Protein AF-A0A8T4VFK4-F1 (afdb_monomer_lite)

Structure (mmCIF, N/CA/C/O backbone):
data_AF-A0A8T4VFK4-F1
#
_entry.id   AF-A0A8T4VFK4-F1
#
loop_
_atom_site.group_PDB
_atom_site.id
_atom_site.type_symbol
_atom_site.label_atom_id
_atom_site.label_alt_id
_atom_site.label_comp_id
_atom_site.label_asym_id
_atom_site.label_entity_id
_atom_site.label_seq_id
_atom_site.pdbx_PDB_ins_code
_atom_site.Cartn_x
_atom_site.Cartn_y
_atom_site.Cartn_z
_atom_site.occupancy
_atom_site.B_iso_or_equiv
_atom_site.auth_seq_id
_atom_site.auth_comp_id
_atom_site.auth_asym_id
_atom_site.auth_atom_id
_atom_site.pdbx_PDB_model_num
ATOM 1 N N . MET A 1 1 ? -9.783 -10.843 12.085 1.00 88.44 1 MET A N 1
ATOM 2 C CA . MET A 1 1 ? -8.898 -10.995 10.912 1.00 88.44 1 MET A CA 1
ATOM 3 C C . MET A 1 1 ? -9.281 -9.910 9.927 1.00 88.44 1 MET A C 1
ATOM 5 O O . MET A 1 1 ? -10.447 -9.869 9.567 1.00 88.44 1 MET A O 1
ATOM 9 N N . ALA A 1 2 ? -8.350 -9.022 9.577 1.00 94.62 2 ALA A N 1
ATOM 10 C CA . ALA A 1 2 ? -8.614 -7.909 8.657 1.00 94.62 2 ALA A CA 1
ATOM 11 C C . ALA A 1 2 ? -8.110 -8.228 7.243 1.00 94.62 2 ALA A C 1
ATOM 13 O O . ALA A 1 2 ? -7.140 -8.982 7.101 1.00 94.62 2 ALA A O 1
ATOM 14 N N . LYS A 1 3 ? -8.731 -7.624 6.231 1.00 95.50 3 LYS A N 1
ATOM 15 C CA . LYS A 1 3 ? -8.281 -7.597 4.840 1.00 95.50 3 LYS A CA 1
ATOM 16 C C . LYS A 1 3 ? -7.552 -6.285 4.559 1.00 95.50 3 LYS A C 1
ATOM 18 O O . LYS A 1 3 ? -8.142 -5.207 4.616 1.00 95.50 3 LYS A O 1
ATOM 23 N N . ILE A 1 4 ? -6.260 -6.380 4.273 1.00 96.38 4 ILE A N 1
ATOM 24 C CA . ILE A 1 4 ? -5.328 -5.252 4.225 1.00 96.38 4 ILE A CA 1
ATOM 25 C C . ILE A 1 4 ? -4.825 -5.072 2.797 1.00 96.38 4 ILE A C 1
ATOM 27 O O . ILE A 1 4 ? -4.322 -6.020 2.199 1.00 96.38 4 ILE A O 1
ATOM 31 N N . GLY A 1 5 ? -4.914 -3.852 2.273 1.00 94.06 5 GLY A N 1
ATOM 32 C CA . GLY A 1 5 ? -4.269 -3.447 1.025 1.00 94.06 5 GLY A CA 1
ATOM 33 C C . GLY A 1 5 ? -2.979 -2.679 1.297 1.00 94.06 5 GLY A C 1
ATOM 34 O O . GLY A 1 5 ? -2.963 -1.769 2.122 1.00 94.06 5 GLY A O 1
ATOM 35 N N . ILE A 1 6 ? -1.900 -3.012 0.598 1.00 93.62 6 ILE A N 1
ATOM 36 C CA . ILE A 1 6 ? -0.612 -2.312 0.679 1.00 93.62 6 ILE A CA 1
ATOM 37 C C . ILE A 1 6 ? -0.263 -1.784 -0.703 1.00 93.62 6 ILE A C 1
ATOM 39 O O . ILE A 1 6 ? -0.194 -2.561 -1.649 1.00 93.62 6 ILE A O 1
ATOM 43 N N . ILE A 1 7 ? -0.008 -0.486 -0.823 1.00 90.50 7 ILE A N 1
ATOM 44 C CA . ILE A 1 7 ? 0.541 0.118 -2.038 1.00 90.50 7 ILE A CA 1
ATOM 45 C C . ILE A 1 7 ? 1.930 0.625 -1.715 1.00 90.50 7 ILE A C 1
ATOM 47 O O . ILE A 1 7 ? 2.070 1.488 -0.849 1.00 90.50 7 ILE A O 1
ATOM 51 N N . GLU A 1 8 ? 2.929 0.086 -2.405 1.00 90.06 8 GLU A N 1
ATOM 52 C CA . GLU A 1 8 ? 4.316 0.438 -2.136 1.00 90.06 8 GLU A CA 1
ATOM 53 C C . GLU A 1 8 ? 5.221 0.276 -3.365 1.00 90.06 8 GLU A C 1
ATOM 55 O O . GLU A 1 8 ? 4.952 -0.567 -4.208 1.00 90.06 8 GLU A O 1
ATOM 60 N N . ASP A 1 9 ? 6.287 1.058 -3.485 1.00 86.75 9 ASP A N 1
ATOM 61 C CA . ASP A 1 9 ? 7.241 1.079 -4.596 1.00 86.75 9 ASP A CA 1
ATOM 62 C C . ASP A 1 9 ? 8.561 0.327 -4.326 1.00 86.75 9 ASP A C 1
ATOM 64 O O . ASP A 1 9 ? 9.375 0.160 -5.237 1.00 86.75 9 ASP A O 1
ATOM 68 N N . SER A 1 10 ? 8.743 -0.193 -3.105 1.00 88.56 10 SER A N 1
ATOM 69 C CA . SER A 1 10 ? 9.924 -0.932 -2.643 1.00 88.56 10 SER A CA 1
ATOM 70 C C . SER A 1 10 ? 9.549 -2.293 -2.044 1.00 88.56 10 SER A C 1
ATOM 72 O O . SER A 1 10 ? 8.844 -2.395 -1.039 1.00 88.56 10 SER A O 1
ATOM 74 N N . VAL A 1 11 ? 10.072 -3.381 -2.623 1.00 90.25 11 VAL A N 1
ATOM 75 C CA . VAL A 1 11 ? 9.886 -4.742 -2.077 1.00 90.25 11 VAL A CA 1
ATOM 76 C C . VAL A 1 11 ? 10.522 -4.894 -0.700 1.00 90.25 11 VAL A C 1
ATOM 78 O O . VAL A 1 11 ? 9.931 -5.526 0.175 1.00 90.25 11 VAL A O 1
ATOM 81 N N . SER A 1 12 ? 11.692 -4.287 -0.484 1.00 92.25 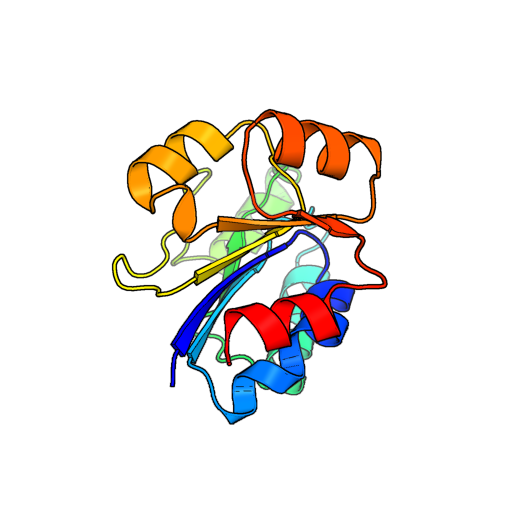12 SER A N 1
ATOM 82 C CA . SER A 1 12 ? 12.358 -4.295 0.824 1.00 92.25 12 SER A CA 1
ATOM 83 C C . SER A 1 12 ? 11.448 -3.697 1.896 1.00 92.25 12 SER A C 1
ATOM 85 O O . SER A 1 12 ? 11.260 -4.273 2.968 1.00 92.25 12 SER A O 1
ATOM 87 N N . ASP A 1 13 ? 10.801 -2.582 1.576 1.00 92.69 13 ASP A N 1
ATOM 88 C CA . ASP A 1 13 ? 9.897 -1.891 2.484 1.00 92.69 13 ASP A CA 1
ATOM 89 C C . ASP A 1 13 ? 8.637 -2.714 2.740 1.00 92.69 13 ASP A C 1
ATOM 91 O O . ASP A 1 13 ? 8.204 -2.817 3.891 1.00 92.69 13 ASP A O 1
ATOM 95 N N . ILE A 1 14 ? 8.107 -3.377 1.703 1.00 94.12 14 ILE A N 1
ATOM 96 C CA . ILE A 1 14 ? 6.971 -4.289 1.848 1.00 94.12 14 ILE A CA 1
ATOM 97 C C . ILE A 1 14 ? 7.293 -5.390 2.868 1.00 94.12 14 ILE A C 1
ATOM 99 O O . ILE A 1 14 ? 6.533 -5.631 3.813 1.00 94.12 14 ILE A O 1
ATOM 103 N N . VAL A 1 15 ? 8.437 -6.051 2.693 1.00 95.31 15 VAL A N 1
ATOM 104 C CA . VAL A 1 15 ? 8.867 -7.156 3.555 1.00 95.31 15 VAL A CA 1
ATOM 105 C C . VAL A 1 15 ? 9.117 -6.671 4.979 1.00 95.31 15 VAL A C 1
ATOM 107 O O . VAL A 1 15 ? 8.562 -7.236 5.926 1.00 95.31 15 VAL A O 1
ATOM 110 N N . ASN A 1 16 ? 9.903 -5.609 5.143 1.00 94.12 16 ASN A N 1
ATOM 111 C CA . ASN A 1 16 ? 10.324 -5.129 6.456 1.00 94.12 16 ASN A CA 1
ATOM 112 C C . ASN A 1 16 ? 9.157 -4.567 7.277 1.00 94.12 16 ASN A C 1
ATOM 114 O O . ASN A 1 16 ? 9.104 -4.774 8.490 1.00 94.12 16 ASN A O 1
ATOM 118 N N . ARG A 1 17 ? 8.203 -3.879 6.636 1.00 94.31 17 ARG A N 1
ATOM 119 C CA . ARG A 1 17 ? 7.092 -3.229 7.346 1.00 94.31 17 ARG A CA 1
ATOM 120 C C . ARG A 1 17 ? 5.881 -4.128 7.554 1.00 94.31 17 ARG A C 1
ATOM 122 O O . ARG A 1 17 ? 5.208 -3.972 8.574 1.00 94.31 17 ARG A O 1
ATOM 129 N N . TYR A 1 18 ? 5.596 -5.057 6.637 1.00 96.38 18 TYR A N 1
ATOM 130 C CA . TYR A 1 18 ? 4.285 -5.719 6.602 1.00 96.38 18 TYR A CA 1
ATOM 131 C C . TYR A 1 18 ? 4.311 -7.249 6.635 1.00 96.38 18 TYR A C 1
ATOM 133 O O . TYR A 1 18 ? 3.256 -7.842 6.852 1.00 96.38 18 TYR A O 1
ATOM 141 N N . SER A 1 19 ? 5.459 -7.917 6.467 1.00 96.00 19 SER A N 1
ATOM 142 C CA . SER A 1 19 ? 5.509 -9.396 6.429 1.00 96.00 19 SER A CA 1
ATOM 143 C C . SER A 1 19 ? 4.866 -10.054 7.656 1.00 96.00 19 SER A C 1
ATOM 145 O O . SER A 1 19 ? 4.174 -11.063 7.540 1.00 96.00 19 SER A O 1
ATOM 147 N N . TRP A 1 20 ? 5.000 -9.445 8.836 1.00 95.94 20 TRP A N 1
ATOM 148 C CA . TRP A 1 20 ? 4.402 -9.940 10.079 1.00 95.94 20 TRP A CA 1
ATOM 149 C C . TRP A 1 20 ? 2.862 -9.963 10.068 1.00 95.94 20 TRP A C 1
ATOM 151 O O . TRP A 1 20 ? 2.275 -10.771 10.791 1.00 95.94 20 TRP A O 1
ATOM 161 N N . LEU A 1 21 ? 2.207 -9.147 9.232 1.00 96.69 21 LEU A N 1
ATOM 162 C CA . LEU A 1 21 ? 0.745 -9.111 9.094 1.00 96.69 21 LEU A CA 1
ATOM 163 C C . LEU A 1 21 ? 0.192 -10.383 8.447 1.00 96.69 21 LEU A C 1
ATOM 165 O O . LEU A 1 21 ? -0.916 -10.804 8.776 1.00 96.69 21 LEU A O 1
ATOM 169 N N . THR A 1 22 ? 0.974 -11.034 7.582 1.00 95.38 22 THR A N 1
ATOM 170 C CA . THR A 1 22 ? 0.559 -12.238 6.833 1.00 95.38 22 THR A CA 1
ATOM 171 C C . THR A 1 22 ? 0.199 -13.425 7.733 1.00 95.38 22 THR A C 1
ATOM 173 O O . THR A 1 22 ? -0.481 -14.349 7.298 1.00 95.38 22 THR A O 1
ATOM 176 N N . ARG A 1 23 ? 0.611 -13.394 9.009 1.00 94.31 23 ARG A N 1
ATOM 177 C CA . ARG A 1 23 ? 0.323 -14.440 10.001 1.00 94.31 23 ARG A CA 1
ATOM 178 C C . ARG A 1 23 ? -1.137 -14.456 10.455 1.00 94.31 23 ARG A C 1
ATOM 180 O O . ARG A 1 23 ? -1.650 -15.521 10.772 1.00 94.31 23 ARG A O 1
ATOM 187 N N . ASN A 1 24 ? -1.776 -13.285 10.512 1.00 94.88 24 ASN A N 1
ATOM 188 C CA . ASN A 1 24 ? -3.083 -13.095 11.161 1.00 94.88 24 ASN A CA 1
ATOM 189 C C . ASN A 1 24 ? -4.089 -12.305 10.311 1.00 94.88 24 ASN A C 1
ATOM 191 O O . ASN A 1 24 ? -5.238 -12.127 10.724 1.00 94.88 24 ASN A O 1
ATOM 195 N N . HIS A 1 25 ? -3.658 -11.793 9.160 1.00 95.94 25 HIS A N 1
ATOM 196 C CA . HIS A 1 25 ? -4.448 -10.945 8.281 1.00 95.94 25 HIS A CA 1
ATOM 197 C C . HIS A 1 25 ? -4.361 -11.430 6.843 1.00 95.94 25 HIS A C 1
ATOM 199 O O . HIS A 1 25 ? -3.391 -12.057 6.416 1.00 95.94 25 HIS A O 1
ATOM 205 N N . GLU A 1 26 ? -5.387 -11.091 6.079 1.00 95.31 26 GLU A N 1
ATOM 206 C CA . GLU A 1 26 ? -5.384 -11.297 4.648 1.00 95.31 26 GLU A CA 1
ATOM 207 C C . GLU A 1 26 ? -4.737 -10.085 3.980 1.00 95.31 26 GLU A C 1
ATOM 209 O O . GLU A 1 26 ? -5.281 -8.986 4.036 1.00 95.31 26 GLU A O 1
ATOM 214 N N . VAL A 1 27 ? -3.565 -10.271 3.373 1.00 95.94 27 VAL A N 1
ATOM 215 C CA . VAL A 1 27 ? -2.771 -9.156 2.846 1.00 95.94 27 VAL A CA 1
ATOM 216 C C . VAL A 1 27 ? -2.730 -9.188 1.323 1.00 95.94 27 VAL A C 1
ATOM 218 O O . VAL A 1 27 ? -2.343 -10.190 0.721 1.00 95.94 27 VAL A O 1
ATOM 221 N N . TYR A 1 28 ? -3.115 -8.067 0.724 1.00 93.75 28 TYR A N 1
ATOM 222 C CA . TYR A 1 28 ? -3.030 -7.779 -0.697 1.00 93.75 28 TYR A CA 1
ATOM 223 C C . TYR A 1 28 ? -1.969 -6.709 -0.919 1.00 93.75 28 TYR A C 1
ATOM 225 O O . TYR A 1 28 ? -1.958 -5.683 -0.243 1.00 93.75 28 TYR A O 1
ATOM 233 N N . VAL A 1 29 ? -1.077 -6.936 -1.874 1.00 91.38 29 VAL A N 1
ATOM 234 C CA . VAL A 1 29 ? 0.047 -6.039 -2.155 1.00 91.38 29 VAL A CA 1
ATOM 235 C C . VAL A 1 29 ? -0.074 -5.533 -3.578 1.00 91.38 29 VAL A C 1
ATOM 237 O O . VAL A 1 29 ? -0.314 -6.309 -4.490 1.00 91.38 29 VAL A O 1
ATOM 240 N N . SER A 1 30 ? 0.132 -4.242 -3.774 1.00 88.38 30 SER A N 1
ATOM 241 C CA . SER A 1 30 ? 0.350 -3.621 -5.069 1.00 88.38 30 SER A CA 1
ATOM 242 C C . SER A 1 30 ? 1.710 -2.948 -5.061 1.00 88.38 30 SER A C 1
ATOM 244 O O . SER A 1 30 ? 1.847 -1.820 -4.589 1.00 88.38 30 SER A O 1
ATOM 246 N N . TYR A 1 31 ? 2.690 -3.633 -5.633 1.00 85.56 31 TYR A N 1
ATOM 247 C CA . TYR A 1 31 ? 4.008 -3.079 -5.883 1.00 85.56 31 TYR A CA 1
ATOM 248 C C . TYR A 1 31 ? 3.957 -2.098 -7.066 1.00 85.56 31 TYR A C 1
ATOM 250 O O . TYR A 1 31 ?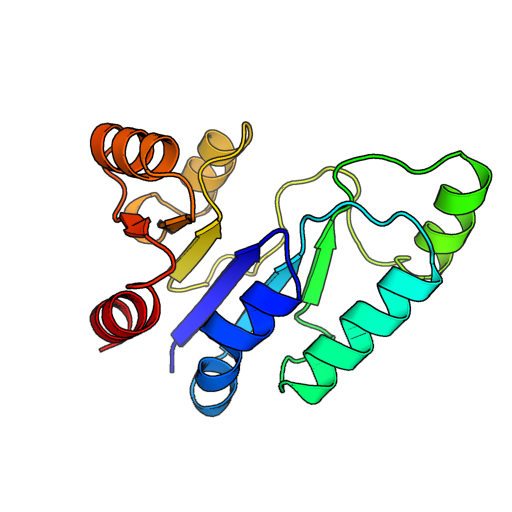 3.496 -2.467 -8.146 1.00 85.56 31 TYR A O 1
ATOM 258 N N . GLN A 1 32 ? 4.399 -0.858 -6.868 1.00 81.25 32 GLN A N 1
ATOM 259 C CA . GLN A 1 32 ? 4.417 0.232 -7.846 1.00 81.25 32 GLN A CA 1
ATOM 260 C C . GLN A 1 32 ? 5.833 0.788 -8.025 1.00 81.25 32 GLN A C 1
ATOM 262 O O . GLN A 1 32 ? 6.068 1.975 -7.818 1.00 81.25 32 GLN A O 1
ATOM 267 N N . GLY A 1 33 ? 6.791 -0.073 -8.354 1.00 72.81 33 GLY A N 1
ATOM 268 C CA . GLY A 1 33 ? 8.168 0.340 -8.623 1.00 72.81 33 GLY A CA 1
ATOM 269 C C . GLY A 1 33 ? 8.504 0.388 -10.112 1.00 72.81 33 GLY A C 1
ATOM 270 O O . GLY A 1 33 ? 7.747 -0.075 -10.973 1.00 72.81 33 GLY A O 1
ATOM 271 N N . GLU A 1 34 ? 9.673 0.942 -10.409 1.00 68.06 34 GLU A N 1
ATOM 272 C CA . GLU A 1 34 ? 10.321 0.775 -11.707 1.00 68.06 34 GLU A CA 1
ATOM 273 C C . GLU A 1 34 ? 10.827 -0.668 -11.827 1.00 68.06 34 GLU A C 1
ATOM 275 O O . GLU A 1 34 ? 11.479 -1.185 -10.921 1.00 68.06 34 GLU A O 1
ATOM 280 N N . ILE A 1 35 ? 10.517 -1.337 -12.940 1.00 67.19 35 ILE A N 1
ATOM 281 C CA . ILE A 1 35 ? 11.128 -2.628 -13.277 1.00 67.19 35 ILE A CA 1
ATOM 282 C C . ILE A 1 35 ? 12.063 -2.381 -14.445 1.00 67.19 35 ILE A C 1
ATOM 284 O O . ILE A 1 35 ? 11.618 -2.142 -15.571 1.00 67.19 35 ILE A O 1
ATOM 288 N N . ILE A 1 36 ? 13.355 -2.419 -14.138 1.00 64.69 36 ILE A N 1
ATOM 289 C CA . ILE A 1 36 ? 14.428 -2.106 -15.077 1.00 64.69 36 ILE A CA 1
ATOM 290 C C . ILE A 1 36 ? 14.812 -3.364 -15.867 1.00 64.69 36 ILE A C 1
ATOM 292 O O . ILE A 1 36 ? 15.182 -3.243 -17.031 1.00 64.69 36 ILE A O 1
ATOM 296 N N . GLU A 1 37 ? 14.638 -4.567 -15.298 1.00 69.12 37 GLU A N 1
ATOM 297 C CA . GLU A 1 37 ? 14.860 -5.847 -15.983 1.00 69.12 37 GLU A CA 1
ATOM 298 C C . GLU A 1 37 ? 13.818 -6.940 -15.619 1.00 69.12 37 GLU A C 1
ATOM 300 O O . GLU A 1 37 ? 13.215 -6.913 -14.544 1.00 69.12 37 GLU A O 1
ATOM 305 N N . PRO A 1 38 ? 13.585 -7.976 -16.461 1.00 67.94 38 PRO A N 1
ATOM 306 C CA . PRO A 1 38 ? 12.645 -9.064 -16.143 1.00 67.94 38 PRO A CA 1
ATOM 307 C C . PRO A 1 38 ? 13.113 -9.942 -14.972 1.00 67.94 38 PRO A C 1
ATOM 309 O O . PRO A 1 38 ? 12.305 -10.562 -14.276 1.00 67.94 38 PRO A O 1
ATOM 312 N N . SER A 1 39 ? 14.429 -10.027 -14.777 1.00 75.75 39 SER A N 1
ATOM 313 C CA . SER A 1 39 ? 15.094 -10.662 -13.634 1.00 75.75 39 SER A CA 1
ATOM 314 C C . SER A 1 39 ? 14.617 -10.057 -12.315 1.00 75.75 39 SER A C 1
ATOM 316 O O . SER A 1 39 ? 14.300 -10.813 -11.391 1.00 75.75 39 SER A O 1
ATOM 318 N N . ASP A 1 40 ? 14.474 -8.732 -12.257 1.00 76.62 40 ASP A N 1
ATOM 319 C CA . ASP A 1 40 ? 14.005 -8.009 -11.071 1.00 76.62 40 ASP A CA 1
ATOM 320 C C . ASP A 1 40 ? 12.585 -8.427 -10.703 1.00 76.62 40 ASP A C 1
ATOM 322 O O . ASP A 1 40 ? 12.297 -8.712 -9.544 1.00 76.62 40 ASP A O 1
ATOM 326 N N . LEU A 1 41 ? 11.704 -8.564 -11.700 1.00 74.81 41 LEU A N 1
ATOM 327 C CA . LEU A 1 41 ? 10.327 -9.012 -11.492 1.00 74.81 41 LEU A CA 1
ATOM 328 C C . LEU A 1 41 ? 10.280 -10.388 -10.814 1.00 74.81 41 LEU A C 1
ATOM 330 O O . LEU A 1 41 ? 9.566 -10.589 -9.828 1.00 74.81 41 LEU A O 1
ATOM 334 N N . LYS A 1 42 ? 11.055 -11.346 -11.335 1.00 78.25 42 LYS A N 1
ATOM 335 C CA . LYS A 1 42 ? 11.112 -12.701 -10.775 1.00 78.25 42 LYS A CA 1
ATOM 336 C C . LYS A 1 42 ? 11.701 -12.689 -9.363 1.00 78.25 42 LYS A C 1
ATOM 338 O O . LYS A 1 42 ? 11.141 -13.334 -8.480 1.00 78.25 42 LYS A O 1
ATOM 343 N N . SER A 1 43 ? 12.793 -11.956 -9.154 1.00 85.06 43 SER A N 1
ATOM 344 C CA . SER A 1 43 ? 13.450 -11.807 -7.850 1.00 85.06 43 SER A CA 1
ATOM 345 C C . SER A 1 43 ? 12.513 -11.198 -6.800 1.00 85.06 43 SER A C 1
ATOM 347 O O . SER A 1 43 ? 12.377 -11.720 -5.692 1.00 85.06 43 SER A O 1
ATOM 349 N N . ASN A 1 44 ? 11.775 -10.156 -7.182 1.00 85.94 44 ASN A N 1
ATOM 350 C CA . ASN A 1 44 ? 10.809 -9.469 -6.333 1.00 85.94 44 ASN A CA 1
ATOM 351 C C . ASN A 1 44 ? 9.655 -10.389 -5.916 1.00 85.94 44 ASN A C 1
ATOM 353 O O . ASN A 1 44 ? 9.305 -10.449 -4.738 1.00 85.94 44 ASN A O 1
ATOM 357 N N . LEU A 1 45 ? 9.089 -11.159 -6.851 1.00 83.56 45 LEU A N 1
ATOM 358 C CA . LEU A 1 45 ? 8.038 -12.134 -6.534 1.00 83.56 45 LEU A CA 1
ATOM 359 C C . LEU A 1 45 ? 8.536 -13.257 -5.615 1.00 83.56 45 LEU A C 1
ATOM 361 O O . LEU A 1 45 ? 7.804 -13.672 -4.716 1.00 83.56 45 LEU A O 1
ATOM 365 N N . VAL A 1 46 ? 9.765 -13.744 -5.824 1.00 88.50 46 VAL A N 1
ATOM 366 C CA . VAL A 1 46 ? 10.388 -14.750 -4.947 1.00 88.50 46 VAL A CA 1
ATOM 367 C C . VAL A 1 46 ? 10.557 -14.187 -3.539 1.00 88.50 46 VAL A C 1
ATOM 369 O O . VAL A 1 46 ? 10.069 -14.795 -2.592 1.00 88.50 46 VAL A O 1
ATOM 372 N N . THR A 1 47 ? 11.134 -12.993 -3.418 1.00 92.69 47 THR A N 1
ATOM 373 C CA . THR A 1 47 ? 11.333 -12.304 -2.135 1.00 92.69 47 THR A CA 1
ATOM 374 C C . THR A 1 47 ? 10.015 -12.125 -1.371 1.00 92.69 47 THR A C 1
ATOM 376 O O . THR A 1 47 ? 9.925 -12.446 -0.186 1.00 92.69 47 THR A O 1
ATOM 379 N N . LEU A 1 48 ? 8.950 -11.671 -2.043 1.00 91.00 48 LEU A N 1
ATOM 380 C CA . LEU A 1 48 ? 7.629 -11.518 -1.420 1.00 91.00 48 LEU A CA 1
ATOM 381 C C . LEU A 1 48 ? 7.034 -12.867 -0.989 1.00 91.00 48 LEU A C 1
ATOM 383 O O . LEU A 1 48 ? 6.466 -12.979 0.097 1.00 91.00 48 LEU A O 1
ATOM 387 N N . ARG A 1 49 ? 7.187 -13.914 -1.803 1.00 91.00 49 ARG A N 1
ATOM 388 C CA . ARG A 1 49 ? 6.722 -15.259 -1.444 1.00 91.00 49 ARG A CA 1
ATOM 389 C C . ARG A 1 49 ? 7.456 -15.801 -0.216 1.00 91.00 49 ARG A C 1
ATOM 391 O O . ARG A 1 49 ? 6.815 -16.362 0.668 1.00 91.00 49 ARG A O 1
ATOM 398 N N . GLU A 1 50 ? 8.773 -15.634 -0.151 1.00 94.31 50 GLU A N 1
ATOM 399 C CA . GLU A 1 50 ? 9.599 -16.054 0.990 1.00 94.31 50 GLU A CA 1
ATOM 400 C C . GLU A 1 50 ? 9.238 -15.297 2.275 1.00 94.31 50 GLU A C 1
ATOM 402 O O . GLU A 1 50 ? 9.268 -15.871 3.362 1.00 94.31 50 GLU A O 1
ATOM 407 N N . ALA A 1 51 ? 8.793 -14.045 2.151 1.00 94.62 51 ALA A N 1
ATOM 408 C CA . ALA A 1 51 ? 8.265 -13.248 3.255 1.00 94.62 51 ALA A CA 1
ATOM 409 C C . ALA A 1 51 ? 6.817 -13.602 3.668 1.00 94.62 51 ALA A C 1
ATOM 411 O O . ALA A 1 51 ? 6.269 -12.965 4.569 1.00 94.62 51 ALA A O 1
ATOM 412 N N . GLY A 1 52 ? 6.195 -14.609 3.041 1.00 93.56 52 GLY A N 1
ATOM 413 C CA . GLY A 1 52 ? 4.872 -15.129 3.404 1.00 93.56 52 GLY A CA 1
ATOM 414 C C . GLY A 1 52 ? 3.690 -14.496 2.665 1.00 93.56 52 GLY A C 1
ATOM 415 O O . GLY A 1 52 ? 2.541 -14.820 2.967 1.00 93.56 52 GLY A O 1
ATOM 416 N N . PHE A 1 53 ? 3.928 -13.617 1.686 1.00 93.50 53 PHE A N 1
ATOM 417 C CA . PHE A 1 53 ? 2.847 -13.040 0.887 1.00 93.50 53 PHE A CA 1
ATOM 418 C C . PHE A 1 53 ? 2.308 -14.059 -0.125 1.00 93.50 53 PHE A C 1
ATOM 420 O O . PHE A 1 53 ? 3.064 -14.762 -0.799 1.00 93.50 53 PHE A O 1
ATOM 427 N N . ASN A 1 54 ? 0.981 -14.121 -0.262 1.00 88.19 54 ASN A N 1
ATOM 428 C CA . ASN A 1 54 ? 0.348 -14.977 -1.261 1.00 88.19 54 ASN A CA 1
ATOM 429 C C . ASN A 1 54 ? 0.544 -14.364 -2.663 1.00 88.19 54 ASN A C 1
ATOM 431 O O . ASN A 1 54 ? 0.037 -13.264 -2.892 1.00 88.19 54 ASN A O 1
ATOM 435 N N . PRO A 1 55 ? 1.208 -15.055 -3.610 1.00 82.12 55 PRO A N 1
ATOM 436 C CA . PRO A 1 55 ? 1.467 -14.522 -4.948 1.00 82.12 55 PRO A CA 1
ATOM 437 C C . PRO A 1 55 ? 0.193 -14.170 -5.729 1.00 82.12 55 PRO A C 1
ATOM 439 O O . PRO A 1 55 ? 0.217 -13.225 -6.511 1.00 82.12 55 PRO A O 1
ATOM 442 N N . ASP A 1 56 ? -0.936 -14.842 -5.475 1.00 83.31 56 ASP A N 1
ATOM 443 C CA . ASP A 1 56 ? -2.222 -14.528 -6.120 1.00 83.31 56 ASP A CA 1
ATOM 444 C C . ASP A 1 56 ? -2.821 -13.194 -5.639 1.00 83.31 56 ASP A C 1
ATOM 446 O O . ASP A 1 56 ? -3.747 -12.662 -6.250 1.00 83.31 56 ASP A O 1
ATOM 450 N N . LYS A 1 57 ? -2.293 -12.645 -4.538 1.00 86.25 57 LYS A N 1
ATOM 451 C CA . LYS A 1 57 ? -2.699 -11.366 -3.934 1.00 86.25 57 LYS A CA 1
ATOM 452 C C . LYS A 1 57 ? -1.651 -10.272 -4.127 1.00 86.25 57 LYS A C 1
ATOM 454 O O . LYS A 1 57 ? -1.786 -9.191 -3.555 1.00 86.25 57 LYS A O 1
ATOM 459 N N . VAL A 1 58 ? -0.612 -10.547 -4.917 1.00 85.19 58 VAL A N 1
ATOM 460 C CA . VAL A 1 58 ? 0.427 -9.584 -5.279 1.00 85.19 58 VAL A CA 1
ATOM 461 C C . VAL A 1 58 ? 0.166 -9.070 -6.694 1.00 85.19 58 VAL A C 1
ATOM 463 O O . VAL A 1 58 ? 0.260 -9.786 -7.692 1.00 85.19 58 VAL A O 1
ATOM 466 N N . GLN A 1 59 ? -0.140 -7.783 -6.780 1.00 83.12 59 GLN A N 1
ATOM 467 C CA . GLN A 1 59 ? -0.172 -7.004 -8.003 1.00 83.12 59 GLN A CA 1
ATOM 468 C C . GLN A 1 59 ? 1.157 -6.259 -8.180 1.00 83.12 59 GLN A C 1
ATOM 470 O O . GLN A 1 59 ? 1.727 -5.745 -7.221 1.00 83.12 59 GLN A O 1
ATOM 475 N N . MET A 1 60 ? 1.651 -6.185 -9.410 1.00 76.19 60 MET A N 1
ATOM 476 C CA . MET A 1 60 ? 2.820 -5.412 -9.808 1.00 76.19 60 MET A CA 1
ATOM 477 C C . MET A 1 60 ? 2.409 -4.462 -10.929 1.00 76.19 60 MET A C 1
ATOM 479 O O . MET A 1 60 ? 2.005 -4.880 -12.013 1.00 76.19 60 MET A O 1
ATOM 483 N N . THR A 1 61 ? 2.484 -3.167 -10.647 1.00 71.81 61 THR A N 1
ATOM 484 C CA . THR A 1 61 ? 2.142 -2.095 -11.579 1.00 71.81 61 THR A CA 1
ATOM 485 C C . THR A 1 61 ? 3.413 -1.347 -11.949 1.00 71.81 61 THR A C 1
ATOM 487 O O . THR A 1 61 ? 4.059 -0.761 -11.090 1.00 71.81 61 THR A O 1
ATOM 490 N N . LEU A 1 62 ? 3.757 -1.355 -13.234 1.00 64.00 62 LEU A N 1
ATOM 491 C CA . LEU A 1 62 ? 4.893 -0.602 -13.763 1.00 64.00 62 LEU A CA 1
ATOM 492 C C . LEU A 1 62 ? 4.522 0.872 -13.891 1.00 64.00 62 LEU A C 1
ATOM 494 O O . LEU A 1 62 ? 3.525 1.192 -14.544 1.00 64.00 62 LEU A O 1
ATOM 498 N N . LEU A 1 63 ? 5.315 1.753 -13.286 1.00 63.06 63 LEU A N 1
ATOM 499 C CA . LEU A 1 63 ? 5.101 3.199 -13.377 1.00 63.06 63 LEU A CA 1
ATOM 500 C C . LEU A 1 63 ? 5.749 3.825 -14.608 1.00 63.06 63 LEU A C 1
ATOM 502 O O . LEU A 1 63 ? 5.178 4.746 -15.187 1.00 63.06 63 LEU A O 1
ATOM 506 N N . GLU A 1 64 ? 6.878 3.277 -15.046 1.00 58.34 64 GLU A N 1
ATOM 507 C CA . GLU A 1 64 ? 7.500 3.615 -16.318 1.00 58.34 64 GLU A CA 1
ATOM 508 C C . GLU A 1 64 ? 7.552 2.375 -17.202 1.00 58.34 64 GLU A C 1
ATOM 510 O O . GLU A 1 64 ? 7.804 1.259 -16.739 1.00 58.34 64 GLU A O 1
ATOM 515 N N . LEU A 1 65 ? 7.230 2.563 -18.482 1.00 53.53 65 LEU A N 1
ATOM 516 C CA . LEU A 1 65 ? 7.313 1.493 -19.459 1.00 53.53 65 LEU A CA 1
ATOM 517 C C . LEU A 1 65 ? 8.787 1.319 -19.824 1.00 53.53 65 LEU A C 1
ATOM 519 O O . LEU A 1 65 ? 9.379 2.253 -20.368 1.00 53.53 65 LEU A O 1
ATOM 523 N N . PRO A 1 66 ? 9.383 0.148 -19.568 1.00 55.69 66 PRO A N 1
ATOM 524 C CA . PRO A 1 66 ? 10.695 -0.129 -20.111 1.00 55.69 66 PRO A CA 1
ATOM 525 C C . PRO A 1 66 ? 10.642 -0.116 -21.645 1.00 55.69 66 PRO A C 1
ATOM 527 O O . PRO A 1 66 ? 9.567 -0.240 -22.235 1.00 55.69 66 PRO A O 1
ATOM 530 N N . SER A 1 67 ? 11.806 0.005 -22.292 1.00 61.03 67 SER A N 1
ATOM 531 C CA . SER A 1 67 ? 11.927 -0.049 -23.759 1.00 61.03 67 SER A CA 1
ATOM 532 C C . SER A 1 67 ? 11.082 -1.176 -24.385 1.00 61.03 67 SER A C 1
ATOM 534 O O . SER A 1 67 ? 10.894 -2.233 -23.776 1.00 61.03 67 SER A O 1
ATOM 536 N N . ASP A 1 68 ? 10.587 -0.978 -25.613 1.00 60.44 68 ASP A N 1
ATOM 537 C CA . ASP A 1 68 ? 9.583 -1.852 -26.252 1.00 60.44 68 ASP A CA 1
ATOM 538 C C . ASP A 1 68 ? 9.908 -3.359 -26.187 1.00 60.44 68 ASP A C 1
ATOM 540 O O . ASP A 1 68 ? 9.013 -4.187 -25.990 1.00 60.44 68 ASP A O 1
ATOM 544 N N . ASN A 1 69 ? 11.188 -3.729 -26.291 1.00 62.97 69 ASN A N 1
ATOM 545 C CA . ASN A 1 69 ? 11.641 -5.122 -26.207 1.00 62.97 69 ASN A CA 1
ATOM 546 C C . ASN A 1 69 ? 11.474 -5.727 -24.808 1.00 62.97 69 ASN A C 1
ATOM 548 O O . ASN A 1 69 ? 11.037 -6.870 -24.663 1.00 62.97 69 ASN A O 1
ATOM 552 N N . LEU A 1 70 ? 11.801 -4.958 -23.775 1.00 63.84 70 LEU A N 1
ATOM 553 C CA . LEU A 1 70 ? 11.673 -5.371 -22.386 1.00 63.84 70 LEU A CA 1
ATOM 554 C C . LEU A 1 70 ? 10.195 -5.409 -21.960 1.00 63.84 70 LEU A C 1
ATOM 556 O O . LEU A 1 70 ? 9.757 -6.327 -21.261 1.00 63.84 70 LEU A O 1
ATOM 560 N N . PHE A 1 71 ? 9.387 -4.487 -22.482 1.00 63.03 71 PHE A N 1
ATOM 561 C CA . PHE A 1 71 ? 7.951 -4.460 -22.235 1.00 63.03 71 PHE A CA 1
ATOM 562 C C . PHE A 1 71 ? 7.224 -5.726 -22.721 1.00 63.03 71 PHE A C 1
ATOM 564 O O . PHE A 1 71 ? 6.362 -6.247 -22.011 1.00 63.03 71 PHE A O 1
ATOM 571 N N . GLN A 1 72 ? 7.568 -6.269 -23.896 1.00 63.62 72 GLN A N 1
ATOM 572 C CA . GLN A 1 72 ? 6.946 -7.509 -24.389 1.00 63.62 72 GLN A CA 1
ATOM 573 C C . GLN A 1 72 ? 7.316 -8.732 -23.537 1.00 63.62 72 GLN A C 1
ATOM 575 O O . GLN A 1 72 ? 6.455 -9.574 -23.267 1.00 63.62 72 GLN A O 1
ATOM 580 N N . GLN A 1 73 ? 8.564 -8.811 -23.062 1.00 65.19 73 GLN A N 1
ATOM 581 C CA . GLN A 1 73 ? 9.008 -9.891 -22.176 1.00 65.19 73 GLN A CA 1
ATOM 582 C C . GLN A 1 73 ? 8.281 -9.832 -20.831 1.00 65.19 73 GLN A C 1
ATOM 584 O O . GLN A 1 73 ? 7.673 -10.821 -20.415 1.00 65.19 73 GLN A O 1
ATOM 589 N N . ILE A 1 74 ? 8.234 -8.655 -20.204 1.00 65.94 74 ILE A N 1
ATOM 590 C CA . ILE A 1 74 ? 7.516 -8.458 -18.941 1.00 65.94 74 ILE A CA 1
ATOM 591 C C . ILE A 1 74 ? 6.013 -8.719 -19.118 1.00 65.94 74 ILE A C 1
ATOM 593 O O . ILE A 1 74 ? 5.399 -9.379 -18.283 1.00 65.94 74 ILE A O 1
ATOM 597 N N . ARG A 1 75 ? 5.405 -8.305 -20.238 1.00 62.88 75 ARG A N 1
ATOM 598 C CA . ARG A 1 75 ? 3.990 -8.583 -20.536 1.00 62.88 75 ARG A CA 1
ATOM 599 C C . ARG A 1 75 ? 3.680 -10.077 -20.577 1.00 62.88 75 ARG A C 1
ATOM 601 O O . ARG A 1 75 ? 2.612 -10.471 -20.118 1.00 62.88 75 ARG A O 1
ATOM 608 N N . SER A 1 76 ? 4.581 -10.898 -21.119 1.00 62.97 76 SER A N 1
ATOM 609 C CA . SER A 1 76 ? 4.410 -12.358 -21.136 1.00 62.97 76 SER A CA 1
ATOM 610 C C . SER A 1 76 ? 4.400 -12.959 -19.722 1.00 62.97 76 SER A C 1
ATOM 612 O O . SER A 1 76 ? 3.660 -13.904 -19.464 1.00 62.97 76 SER A O 1
ATOM 614 N N . MET A 1 77 ? 5.139 -12.351 -18.790 1.00 63.66 77 MET A N 1
ATOM 615 C CA . MET A 1 77 ? 5.181 -12.745 -17.380 1.00 63.66 77 MET A CA 1
ATOM 616 C C . MET A 1 77 ? 3.988 -12.189 -16.585 1.00 63.66 77 MET A C 1
ATOM 618 O O . MET A 1 77 ? 3.502 -12.839 -15.664 1.00 63.66 77 MET A O 1
ATOM 622 N N . LEU A 1 78 ? 3.479 -11.012 -16.968 1.00 61.97 78 LEU A N 1
ATOM 623 C CA . LEU A 1 78 ? 2.387 -10.292 -16.306 1.00 61.97 78 LEU A CA 1
ATOM 624 C C . LEU A 1 78 ? 1.003 -10.510 -16.946 1.00 61.97 78 LEU A C 1
ATOM 626 O O . LEU A 1 78 ? 0.106 -9.721 -16.663 1.00 61.97 78 LEU A O 1
ATOM 630 N N . GLN A 1 79 ? 0.793 -11.536 -17.790 1.00 52.16 79 GLN A N 1
ATOM 631 C CA . GLN A 1 79 ? -0.390 -11.735 -18.670 1.00 52.16 79 GLN A CA 1
ATOM 632 C C . GLN A 1 79 ? -1.798 -11.608 -18.032 1.00 52.16 79 GLN A C 1
ATOM 634 O O . GLN A 1 79 ? -2.793 -11.671 -18.750 1.00 52.16 79 GLN A O 1
ATOM 639 N N . LYS A 1 80 ? -1.923 -11.391 -16.719 1.00 50.81 80 LYS A N 1
ATOM 640 C CA . LYS A 1 80 ? -3.187 -11.183 -16.001 1.00 50.81 80 LYS A CA 1
ATOM 641 C C . LYS A 1 80 ? -3.356 -9.801 -15.353 1.00 50.81 80 LYS A C 1
ATOM 643 O O . LYS A 1 80 ? -4.355 -9.604 -14.670 1.00 50.81 80 LYS A O 1
ATOM 648 N N . GLN A 1 81 ? -2.425 -8.855 -15.521 1.00 49.53 81 GLN A N 1
ATOM 649 C CA . GLN A 1 81 ? -2.464 -7.595 -14.763 1.00 49.53 81 GLN A CA 1
ATOM 650 C C . GLN A 1 81 ? -2.864 -6.375 -15.617 1.00 49.53 81 GLN A C 1
ATOM 652 O O . GLN A 1 81 ? -2.351 -6.203 -16.728 1.00 49.53 81 GLN A O 1
ATOM 657 N N . PRO A 1 82 ? -3.804 -5.529 -15.143 1.00 44.78 82 PRO A N 1
ATOM 658 C CA . PRO A 1 82 ? -4.286 -4.386 -15.909 1.00 44.78 82 PRO A CA 1
ATOM 659 C C . PRO A 1 82 ? -3.185 -3.342 -16.124 1.00 44.78 82 PRO A C 1
ATOM 661 O O . PRO A 1 82 ? -2.470 -2.969 -15.196 1.00 44.78 82 PRO A O 1
ATOM 664 N N . ARG A 1 83 ? -3.078 -2.828 -17.356 1.00 44.16 83 ARG A N 1
ATOM 665 C CA . ARG A 1 83 ? -2.182 -1.712 -17.700 1.00 44.16 83 ARG A CA 1
ATOM 666 C C . ARG A 1 83 ? -2.673 -0.417 -17.063 1.00 44.16 83 ARG A C 1
ATOM 668 O O . ARG A 1 83 ? -3.826 -0.062 -17.288 1.00 44.16 83 ARG A O 1
ATOM 675 N N . GLY A 1 84 ? -1.788 0.307 -16.370 1.00 48.00 84 GLY A N 1
ATOM 676 C CA . GLY A 1 84 ? -1.968 1.731 -16.035 1.00 48.00 84 GLY A CA 1
ATOM 677 C C . GLY A 1 84 ? -3.300 2.090 -15.363 1.00 48.00 84 GLY A C 1
ATOM 678 O O . GLY A 1 84 ? -3.773 3.217 -15.489 1.00 48.00 84 GLY A O 1
ATOM 679 N N . GLY A 1 85 ? -3.931 1.120 -14.702 1.00 50.97 85 GLY A N 1
ATOM 680 C CA . GLY A 1 85 ? -5.233 1.249 -14.064 1.00 50.97 85 GLY A CA 1
ATOM 681 C C . GLY A 1 85 ? -5.094 1.384 -12.555 1.00 50.97 85 GLY A C 1
ATOM 682 O O . GLY A 1 85 ? -4.063 1.043 -11.980 1.00 50.97 85 GLY A O 1
ATOM 683 N N . LEU A 1 86 ? -6.155 1.875 -11.911 1.00 54.94 86 LEU A N 1
ATOM 684 C CA . LEU A 1 86 ? -6.297 1.801 -10.456 1.00 54.94 86 LEU A CA 1
ATOM 685 C C . LEU A 1 86 ? -5.987 0.376 -9.982 1.00 54.94 86 LEU A C 1
ATOM 687 O O . LEU A 1 86 ? -6.438 -0.589 -10.599 1.00 54.94 86 LEU A O 1
ATOM 691 N N . VAL A 1 87 ? -5.240 0.267 -8.882 1.00 66.44 87 VAL A N 1
ATOM 692 C CA . VAL A 1 87 ? -4.983 -1.007 -8.205 1.00 66.44 87 VAL A CA 1
ATOM 693 C C . VAL A 1 87 ? -6.306 -1.745 -8.010 1.00 66.44 87 VAL A C 1
ATOM 695 O O . VAL A 1 87 ? -7.254 -1.179 -7.450 1.00 66.44 87 VAL A O 1
ATOM 698 N N . ASN A 1 88 ? -6.378 -2.982 -8.499 1.00 70.69 88 ASN A N 1
ATOM 699 C CA . ASN A 1 88 ? -7.584 -3.802 -8.450 1.00 70.69 88 ASN A CA 1
ATOM 700 C C . ASN A 1 88 ? -7.537 -4.684 -7.211 1.00 70.69 88 ASN A C 1
ATOM 702 O O . ASN A 1 88 ? -7.392 -5.902 -7.282 1.00 70.69 88 ASN A O 1
ATOM 706 N N . PHE A 1 89 ? -7.646 -4.029 -6.064 1.00 79.38 89 PHE A N 1
ATOM 707 C CA . PHE A 1 89 ? -7.935 -4.719 -4.825 1.00 79.38 89 PHE A CA 1
ATOM 708 C C . PHE A 1 89 ? -9.406 -5.159 -4.774 1.00 79.38 89 PHE A C 1
ATOM 710 O O . PHE A 1 89 ? -10.243 -4.582 -5.478 1.00 79.38 89 PHE A O 1
ATOM 717 N N . PRO A 1 90 ? -9.740 -6.157 -3.936 1.00 80.88 90 PRO A N 1
ATOM 718 C CA . PRO A 1 90 ? -11.122 -6.406 -3.547 1.00 80.88 90 PRO A CA 1
ATOM 719 C C . PRO A 1 90 ? -11.783 -5.131 -3.011 1.00 80.88 90 PRO A C 1
ATOM 721 O O . PRO A 1 90 ? -11.145 -4.313 -2.351 1.00 80.88 90 PRO A O 1
ATOM 724 N N . GLU A 1 91 ? -13.075 -4.951 -3.269 1.00 80.94 91 GLU A N 1
ATOM 725 C CA . GLU A 1 91 ? -13.801 -3.761 -2.793 1.00 80.94 91 GLU A CA 1
ATOM 726 C C . GLU A 1 91 ? -14.075 -3.807 -1.281 1.00 80.94 91 GLU A C 1
ATOM 728 O O . GLU A 1 91 ? -14.332 -2.779 -0.653 1.00 80.94 91 GLU A O 1
ATOM 733 N N . ASP A 1 92 ? -13.961 -4.992 -0.682 1.00 87.94 92 ASP A N 1
ATOM 734 C CA . ASP A 1 92 ? -14.252 -5.270 0.720 1.00 8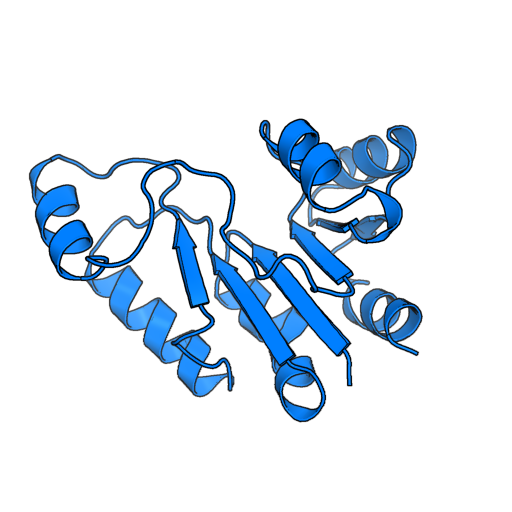7.94 92 ASP A CA 1
ATOM 735 C C . ASP A 1 92 ? -13.014 -5.249 1.630 1.00 87.94 92 ASP A C 1
ATOM 737 O O . ASP A 1 92 ? -13.060 -5.794 2.731 1.00 87.94 92 ASP A O 1
ATOM 741 N N . LEU A 1 93 ? -11.911 -4.610 1.216 1.00 90.75 93 LEU A N 1
ATOM 742 C CA . LEU A 1 93 ? -10.789 -4.399 2.133 1.00 90.75 93 LEU A CA 1
ATOM 743 C C . LEU A 1 93 ? -11.180 -3.462 3.284 1.00 90.75 93 LEU A C 1
ATOM 745 O O . LEU A 1 93 ? -11.904 -2.469 3.109 1.00 90.75 93 LEU A O 1
ATOM 749 N N . ASP A 1 94 ? -10.652 -3.768 4.465 1.00 94.44 94 ASP A N 1
ATOM 750 C CA . ASP A 1 94 ? -10.900 -3.020 5.694 1.00 94.44 94 ASP A CA 1
ATOM 751 C C . ASP A 1 94 ? -10.041 -1.756 5.748 1.00 94.44 94 ASP A C 1
ATOM 753 O O . ASP A 1 94 ? -10.509 -0.695 6.162 1.00 94.44 94 ASP A O 1
ATOM 757 N N . VAL A 1 95 ? -8.786 -1.864 5.299 1.00 95.25 95 VAL A N 1
ATOM 758 C CA . VAL A 1 95 ? -7.774 -0.818 5.459 1.00 95.25 95 VAL A CA 1
ATOM 759 C C . VAL A 1 95 ? -6.723 -0.854 4.351 1.00 95.25 95 VAL A C 1
ATOM 761 O O . VAL A 1 95 ? -6.405 -1.910 3.801 1.00 95.25 95 VAL A O 1
ATOM 764 N N . TYR A 1 96 ? -6.155 0.313 4.059 1.00 93.50 96 TYR A N 1
ATOM 765 C CA . TYR A 1 96 ? -5.094 0.529 3.087 1.00 93.50 96 TYR A CA 1
ATOM 766 C C . TYR A 1 96 ? -3.906 1.240 3.729 1.00 93.50 96 TYR A C 1
ATOM 768 O O . TYR A 1 96 ? -4.071 2.307 4.320 1.00 93.50 96 TYR A O 1
ATOM 776 N N . PHE A 1 97 ? -2.709 0.694 3.533 1.00 94.00 97 PHE A N 1
ATOM 777 C CA . PHE A 1 97 ? -1.443 1.372 3.799 1.00 94.00 97 PHE A CA 1
ATOM 778 C C . PHE A 1 97 ? -0.807 1.772 2.474 1.00 94.00 97 PHE A C 1
ATOM 780 O O . PHE A 1 97 ? -0.600 0.925 1.606 1.00 94.00 97 PHE A O 1
ATOM 787 N N . VAL A 1 98 ? -0.537 3.062 2.299 1.00 91.38 98 VAL A N 1
ATOM 788 C CA . VAL A 1 98 ? -0.041 3.607 1.029 1.00 91.38 98 VAL A CA 1
ATOM 789 C C . VAL A 1 98 ? 1.246 4.384 1.249 1.00 91.38 98 VAL A C 1
ATOM 791 O O . VAL A 1 98 ? 1.308 5.196 2.177 1.00 91.38 98 VAL A O 1
ATOM 794 N N . ASP A 1 99 ? 2.251 4.153 0.401 1.00 88.19 99 ASP A N 1
ATOM 795 C CA . ASP A 1 99 ? 3.441 5.000 0.379 1.00 88.19 99 ASP A CA 1
ATOM 796 C C . ASP A 1 99 ? 3.168 6.330 -0.323 1.00 88.19 99 ASP A C 1
ATOM 798 O O . ASP A 1 99 ? 3.138 6.464 -1.550 1.00 88.19 99 ASP A O 1
ATOM 802 N N . GLY A 1 100 ? 2.874 7.328 0.505 1.00 80.81 100 GLY A N 1
ATOM 803 C CA . GLY A 1 100 ? 2.499 8.658 0.058 1.00 80.81 100 GLY A CA 1
ATOM 804 C C . GLY A 1 100 ? 1.182 8.748 -0.724 1.00 80.81 100 GLY A C 1
ATOM 805 O O . GLY A 1 100 ? 0.345 7.849 -0.759 1.00 80.81 100 GLY A O 1
ATOM 806 N N . LEU A 1 101 ? 0.971 9.919 -1.329 1.00 71.12 101 LEU A N 1
ATOM 807 C CA . LEU A 1 101 ? -0.228 10.264 -2.096 1.00 71.12 101 LEU A CA 1
ATOM 808 C C . LEU A 1 101 ? 0.183 10.646 -3.522 1.00 71.12 101 LEU A C 1
ATOM 810 O O . LEU A 1 101 ? 0.191 11.821 -3.889 1.00 71.12 101 LEU A O 1
ATOM 814 N N . ARG A 1 102 ? 0.565 9.659 -4.338 1.00 65.19 102 ARG A N 1
ATOM 815 C CA . ARG A 1 102 ? 0.887 9.894 -5.758 1.00 65.19 102 ARG A CA 1
ATOM 816 C C . ARG A 1 102 ? -0.343 10.421 -6.520 1.00 65.19 102 ARG A C 1
ATOM 818 O O . ARG A 1 102 ? -1.480 10.277 -6.068 1.00 65.19 102 ARG A O 1
ATOM 825 N N . GLY A 1 103 ? -0.133 11.014 -7.701 1.00 54.84 103 GLY A N 1
ATOM 826 C CA . GLY A 1 103 ? -1.113 11.804 -8.480 1.00 54.84 103 GLY A CA 1
ATOM 827 C C . GLY A 1 103 ? -2.464 11.151 -8.848 1.00 54.84 103 GLY A C 1
ATOM 828 O O . GLY A 1 103 ? -3.313 11.812 -9.440 1.00 54.84 103 GLY A O 1
ATOM 829 N N . GLY A 1 104 ? -2.70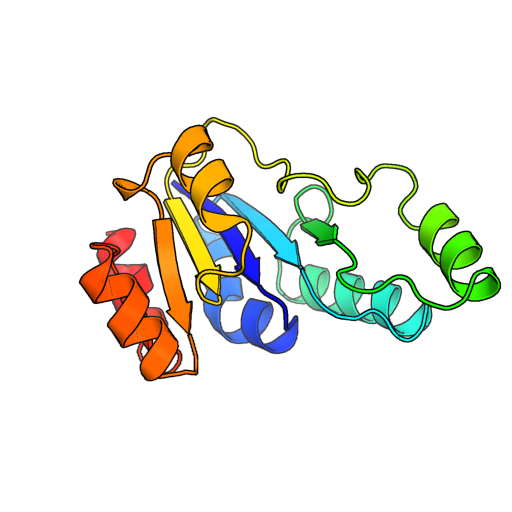3 9.890 -8.478 1.00 62.19 104 GLY A N 1
ATOM 830 C CA . GLY A 1 104 ? -3.979 9.179 -8.621 1.00 62.19 104 GLY A CA 1
ATOM 831 C C . GLY A 1 104 ? -4.812 9.050 -7.336 1.00 62.19 104 GLY A C 1
ATOM 832 O O . GLY A 1 104 ? -5.881 8.440 -7.383 1.00 62.19 104 GLY A O 1
ATOM 833 N N . TYR A 1 105 ? -4.372 9.604 -6.197 1.00 73.25 105 TYR A N 1
ATOM 834 C CA . TYR A 1 105 ? -5.012 9.348 -4.897 1.00 73.25 105 TYR A CA 1
ATOM 835 C C . TYR A 1 105 ? -6.483 9.792 -4.820 1.00 73.25 105 TYR A C 1
ATOM 837 O O . TYR A 1 105 ? -7.247 9.181 -4.084 1.00 73.25 105 TYR A O 1
ATOM 845 N N . ARG A 1 106 ? -6.924 10.809 -5.582 1.00 72.06 106 ARG A N 1
ATOM 846 C CA . ARG A 1 106 ? -8.338 11.245 -5.580 1.00 72.06 106 ARG A CA 1
ATOM 847 C C . ARG A 1 106 ? -9.281 10.129 -6.018 1.00 72.06 106 ARG A C 1
ATOM 849 O O . ARG A 1 106 ? -10.213 9.812 -5.293 1.00 72.06 106 ARG A O 1
ATOM 856 N N . LYS A 1 107 ? -8.972 9.470 -7.138 1.00 74.50 107 LYS A N 1
ATOM 857 C CA . LYS A 1 107 ? -9.745 8.318 -7.627 1.00 74.50 107 LYS A CA 1
ATOM 858 C C . LYS A 1 107 ? -9.682 7.138 -6.654 1.00 74.50 107 LYS A C 1
ATOM 860 O O . LYS A 1 107 ? -10.642 6.390 -6.514 1.00 74.50 107 LYS A O 1
ATOM 865 N N . PHE A 1 108 ? -8.549 6.975 -5.972 1.00 76.88 108 PHE A N 1
ATOM 866 C CA . PHE A 1 108 ? -8.375 5.941 -4.954 1.00 76.88 108 PHE A CA 1
ATOM 867 C C . PHE A 1 108 ? -9.255 6.202 -3.719 1.00 76.88 108 PHE A C 1
ATOM 869 O O . PHE A 1 108 ? -9.925 5.298 -3.230 1.00 76.88 108 PHE A O 1
ATOM 876 N N . VAL A 1 109 ? -9.326 7.457 -3.270 1.00 82.19 109 VAL A N 1
ATOM 877 C CA . VAL A 1 109 ? -10.218 7.905 -2.191 1.00 82.19 109 VAL A CA 1
ATOM 878 C C . VAL A 1 109 ? -11.686 7.783 -2.583 1.00 82.19 109 VAL A C 1
ATOM 880 O O . VAL A 1 109 ? -12.477 7.327 -1.766 1.00 82.19 109 VAL A O 1
ATOM 883 N N . GLU A 1 110 ? -12.050 8.173 -3.807 1.00 81.50 110 GLU A N 1
ATOM 884 C CA . GLU A 1 110 ? -13.412 8.024 -4.338 1.00 81.50 110 GLU A CA 1
ATOM 885 C C . GLU A 1 110 ? -13.856 6.558 -4.334 1.00 81.50 110 GLU A C 1
ATOM 887 O O . GLU A 1 110 ? -14.993 6.266 -3.974 1.00 81.50 110 GLU A O 1
ATOM 892 N N . ARG A 1 111 ? -12.953 5.634 -4.691 1.00 80.56 111 ARG A N 1
ATOM 893 C CA . ARG A 1 111 ? -13.255 4.202 -4.765 1.00 80.56 111 ARG A CA 1
ATOM 894 C C . ARG A 1 111 ? -13.326 3.525 -3.397 1.00 80.56 111 ARG A C 1
ATOM 896 O O . ARG A 1 111 ? -14.226 2.727 -3.167 1.00 80.56 111 ARG A O 1
ATOM 903 N N . TYR A 1 112 ? -12.372 3.805 -2.511 1.00 81.81 112 TYR A N 1
ATOM 904 C CA . TYR A 1 112 ? -12.179 3.008 -1.292 1.00 81.81 112 TYR A CA 1
ATOM 905 C C . TYR A 1 112 ? -12.528 3.742 0.005 1.00 81.81 112 TYR A C 1
ATOM 907 O O . TYR A 1 112 ? -12.630 3.120 1.061 1.00 81.81 112 TYR A O 1
ATOM 915 N N . GLY A 1 113 ? -12.760 5.050 -0.066 1.00 85.12 113 GLY A N 1
ATOM 916 C CA . GLY A 1 113 ? -13.081 5.879 1.085 1.00 85.12 113 GLY A CA 1
ATOM 917 C C . GLY A 1 113 ? -11.838 6.319 1.855 1.00 85.12 113 GLY A C 1
ATOM 918 O O . GLY A 1 113 ? -10.964 5.537 2.222 1.00 85.12 113 GLY A O 1
ATOM 919 N N . LYS A 1 114 ? -11.780 7.617 2.155 1.00 87.06 114 LYS A N 1
ATOM 920 C CA . LYS A 1 114 ? -10.640 8.260 2.823 1.00 87.06 114 LYS A CA 1
ATOM 921 C C . LYS A 1 114 ? -10.299 7.657 4.189 1.00 87.06 114 LYS A C 1
ATOM 923 O O . LYS A 1 114 ? -9.131 7.579 4.543 1.00 87.06 114 LYS A O 1
ATOM 928 N N . THR A 1 115 ? -11.311 7.260 4.959 1.00 89.50 115 THR A N 1
ATOM 929 C CA . THR A 1 115 ? -11.152 6.764 6.336 1.00 89.50 115 THR A CA 1
ATOM 930 C C . THR A 1 115 ? -10.429 5.427 6.416 1.00 89.50 115 THR A C 1
ATOM 932 O O . THR A 1 115 ? -9.863 5.127 7.459 1.00 89.50 115 THR A O 1
ATOM 935 N N . LYS A 1 116 ? -10.427 4.651 5.328 1.00 91.94 116 LYS A N 1
ATOM 936 C CA . LYS A 1 116 ? -9.704 3.382 5.237 1.00 91.94 116 LYS A CA 1
ATOM 937 C C . LYS A 1 116 ? -8.243 3.564 4.823 1.00 91.94 116 LYS A C 1
ATOM 939 O O . LYS A 1 116 ? -7.501 2.591 4.818 1.00 91.94 116 LYS A O 1
ATOM 944 N N . ILE A 1 117 ? -7.833 4.765 4.411 1.00 92.19 117 ILE A N 1
ATOM 945 C CA . ILE A 1 117 ? -6.519 5.015 3.810 1.00 92.19 117 ILE A CA 1
ATOM 946 C C . ILE A 1 117 ? -5.588 5.655 4.836 1.00 92.19 117 ILE A C 1
ATOM 948 O O . ILE A 1 117 ? -5.849 6.747 5.347 1.00 92.19 117 ILE A O 1
ATOM 952 N N . HIS A 1 118 ? -4.461 4.992 5.073 1.00 94.69 118 HIS A N 1
ATOM 953 C CA . HIS A 1 118 ? -3.422 5.420 5.994 1.00 94.69 118 HIS A CA 1
ATOM 954 C C . HIS A 1 118 ? -2.101 5.571 5.248 1.00 94.69 118 HIS A C 1
ATOM 956 O O . HIS A 1 118 ? -1.609 4.640 4.612 1.00 94.69 118 HIS A O 1
ATOM 962 N N . VAL A 1 119 ? -1.533 6.769 5.319 1.00 94.06 119 VAL A N 1
ATOM 963 C CA . VAL A 1 119 ? -0.326 7.126 4.578 1.00 94.06 119 VAL A CA 1
ATOM 964 C C . VAL A 1 119 ? 0.897 6.827 5.433 1.00 94.06 119 VAL A C 1
ATOM 966 O O . VAL A 1 119 ? 1.019 7.300 6.561 1.00 94.06 119 VAL A O 1
ATOM 969 N N . ILE A 1 120 ? 1.828 6.062 4.890 1.00 94.31 120 ILE A N 1
ATOM 970 C CA . ILE A 1 120 ? 3.155 5.869 5.467 1.00 94.31 120 ILE A CA 1
ATOM 971 C C . ILE A 1 120 ? 4.130 6.482 4.470 1.00 94.31 120 ILE A C 1
ATOM 973 O O . ILE A 1 120 ? 3.899 6.367 3.279 1.00 94.31 120 ILE A O 1
ATOM 977 N N . SER A 1 121 ? 5.147 7.223 4.899 1.00 91.81 121 SER A N 1
ATOM 978 C CA . SER A 1 121 ? 6.127 7.761 3.946 1.00 91.81 121 SER A CA 1
ATOM 979 C C . SER A 1 121 ? 7.449 8.109 4.606 1.00 91.81 121 SER A C 1
ATOM 981 O O . SER A 1 121 ? 7.489 8.510 5.770 1.00 91.81 121 SER A O 1
ATOM 983 N N . GLY A 1 122 ? 8.537 8.000 3.844 1.00 89.88 122 GLY A N 1
ATOM 984 C CA . GLY A 1 122 ? 9.852 8.501 4.244 1.00 89.88 122 GLY A CA 1
ATOM 985 C C . GLY A 1 122 ? 9.994 10.021 4.107 1.00 89.88 122 GLY A C 1
ATOM 986 O O . GLY A 1 122 ? 10.956 10.586 4.617 1.00 89.88 122 GLY A O 1
ATOM 987 N N . SER A 1 123 ? 9.056 10.698 3.431 1.00 90.12 123 SER A N 1
ATOM 988 C CA . SER A 1 123 ? 9.123 12.139 3.158 1.00 90.12 123 SER A CA 1
ATOM 989 C C . SER A 1 123 ? 8.260 12.954 4.134 1.00 90.12 123 SER A C 1
ATOM 991 O O . SER A 1 123 ? 7.027 12.888 4.060 1.00 90.12 123 SER A O 1
ATOM 993 N N . PRO A 1 124 ? 8.856 13.805 4.994 1.00 91.00 124 PRO A N 1
ATOM 994 C CA . PRO A 1 124 ? 8.102 14.659 5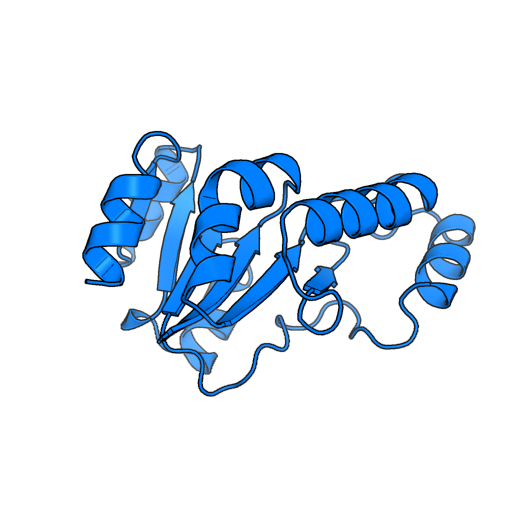.918 1.00 91.00 124 PRO A CA 1
ATOM 995 C C . PRO A 1 124 ? 7.117 15.606 5.217 1.00 91.00 124 PRO A C 1
ATOM 997 O O . PRO A 1 124 ? 6.045 15.906 5.751 1.00 91.00 124 PRO A O 1
ATOM 1000 N N . ASN A 1 125 ? 7.445 16.042 3.996 1.00 90.75 125 ASN A N 1
ATOM 1001 C CA . ASN A 1 125 ? 6.570 16.891 3.186 1.00 90.75 125 ASN A CA 1
ATOM 1002 C C . ASN A 1 125 ? 5.296 16.139 2.784 1.00 90.75 125 ASN A C 1
ATOM 1004 O O . ASN A 1 125 ? 4.198 16.664 2.955 1.00 90.75 125 ASN A O 1
ATOM 1008 N N . ILE A 1 126 ? 5.429 14.881 2.347 1.00 90.00 126 ILE A N 1
ATOM 1009 C CA . ILE A 1 126 ? 4.286 14.024 2.003 1.00 90.00 126 ILE A CA 1
ATOM 1010 C C . ILE A 1 126 ? 3.416 13.766 3.236 1.00 90.00 126 ILE A C 1
ATOM 1012 O O . ILE A 1 126 ? 2.191 13.839 3.146 1.00 90.00 126 ILE A O 1
ATOM 1016 N N . ILE A 1 127 ? 4.021 13.518 4.402 1.00 92.88 127 ILE A N 1
ATOM 1017 C CA . ILE A 1 127 ? 3.276 13.335 5.657 1.00 92.88 127 ILE A CA 1
ATOM 1018 C C . ILE A 1 127 ? 2.499 14.595 6.033 1.00 92.88 127 ILE A C 1
ATOM 1020 O O . ILE A 1 127 ? 1.326 14.515 6.404 1.00 92.88 127 ILE A O 1
ATOM 1024 N N . THR A 1 128 ? 3.135 15.758 5.927 1.00 92.75 128 THR A N 1
ATOM 1025 C CA . THR A 1 128 ? 2.503 17.047 6.228 1.00 92.75 128 THR A CA 1
ATOM 1026 C C . THR A 1 128 ? 1.331 17.311 5.288 1.00 92.75 128 THR A C 1
ATOM 1028 O O . THR A 1 128 ? 0.238 17.656 5.743 1.00 92.75 128 THR A O 1
ATOM 1031 N N . ASP A 1 129 ? 1.517 17.073 3.991 1.00 91.06 129 ASP A N 1
ATOM 1032 C CA . ASP A 1 129 ? 0.462 17.221 2.994 1.00 91.06 129 ASP A CA 1
ATOM 1033 C C . ASP A 1 129 ? -0.688 16.236 3.209 1.00 91.06 129 ASP A C 1
ATOM 1035 O O . ASP A 1 129 ? -1.850 16.641 3.178 1.00 91.06 129 ASP A O 1
ATOM 1039 N N . ALA A 1 130 ? -0.395 14.969 3.504 1.00 91.62 130 ALA A N 1
ATOM 1040 C CA . ALA A 1 130 ? -1.408 13.968 3.815 1.00 91.62 130 ALA A CA 1
ATOM 1041 C C . ALA A 1 130 ? -2.246 14.372 5.039 1.00 91.62 130 ALA A C 1
ATOM 1043 O O . ALA A 1 130 ? -3.477 14.322 4.991 1.00 91.62 130 ALA A O 1
ATOM 1044 N N . LYS A 1 131 ? -1.603 14.857 6.109 1.00 93.19 131 LYS A N 1
ATOM 1045 C CA . LYS A 1 131 ? -2.301 15.365 7.301 1.00 93.19 131 LYS A CA 1
ATOM 1046 C C . LYS A 1 131 ? -3.144 16.599 6.993 1.00 93.19 131 LYS A C 1
ATOM 1048 O O . LYS A 1 131 ? -4.291 16.661 7.428 1.00 93.19 131 LYS A O 1
ATOM 1053 N N . ARG A 1 132 ? -2.631 17.547 6.200 1.00 91.88 132 ARG A N 1
ATOM 1054 C CA . ARG A 1 132 ? -3.384 18.733 5.744 1.00 91.88 132 ARG A CA 1
ATOM 1055 C C . ARG A 1 132 ? -4.616 18.343 4.932 1.00 91.88 132 ARG A C 1
ATOM 1057 O O . ARG A 1 132 ? -5.675 18.945 5.078 1.00 91.88 132 ARG A O 1
ATOM 1064 N N . LEU A 1 133 ? -4.489 17.308 4.107 1.00 89.56 133 LEU A N 1
ATOM 1065 C CA . LEU A 1 133 ? -5.595 16.721 3.360 1.00 89.56 133 LEU A CA 1
ATOM 1066 C C . LEU A 1 133 ? -6.511 15.864 4.240 1.00 89.56 133 LEU A C 1
ATOM 1068 O O . LEU A 1 133 ? -7.532 15.398 3.746 1.00 89.56 133 LEU A O 1
ATOM 1072 N N . GLY A 1 134 ? -6.200 15.680 5.527 1.00 91.31 134 GLY A N 1
ATOM 1073 C CA . GLY A 1 134 ? -6.996 14.996 6.546 1.00 91.31 134 GLY A CA 1
ATOM 1074 C C . GLY A 1 134 ? -6.893 13.471 6.528 1.00 91.31 134 GLY A C 1
ATOM 1075 O O . GLY A 1 134 ? -7.848 12.809 6.929 1.00 91.31 134 GLY A O 1
ATOM 1076 N N . PHE A 1 135 ? -5.802 12.915 6.002 1.00 93.19 135 PHE A N 1
ATOM 1077 C CA . PHE A 1 135 ? -5.476 11.496 6.146 1.00 93.19 135 PHE A CA 1
ATOM 1078 C C . PHE A 1 135 ? -4.783 11.228 7.481 1.00 93.19 135 PHE A C 1
ATOM 1080 O O . PHE A 1 135 ? -4.098 12.092 8.035 1.00 93.19 135 PHE A O 1
ATOM 1087 N N . SER A 1 136 ? -4.906 9.993 7.961 1.00 94.00 136 SER A N 1
ATOM 1088 C CA . SER A 1 136 ? -4.012 9.479 8.993 1.00 94.00 136 SER A CA 1
ATOM 1089 C C . SER A 1 136 ? -2.660 9.176 8.348 1.00 94.00 136 SER A C 1
ATOM 1091 O O . SER A 1 136 ? -2.616 8.438 7.364 1.00 94.00 136 SER A O 1
ATOM 1093 N N . ALA A 1 137 ? -1.575 9.778 8.845 1.00 94.69 137 ALA A N 1
ATOM 1094 C CA . ALA A 1 137 ? -0.260 9.655 8.221 1.00 94.69 137 ALA A CA 1
ATOM 1095 C C . ALA A 1 137 ? 0.896 9.592 9.228 1.00 94.69 137 ALA A C 1
ATOM 1097 O O . ALA A 1 137 ? 0.890 10.322 10.228 1.00 94.69 137 ALA A O 1
ATOM 1098 N N . VAL A 1 138 ? 1.909 8.771 8.934 1.00 95.81 138 VAL A N 1
ATOM 1099 C CA . VAL A 1 138 ? 3.084 8.557 9.790 1.00 95.81 138 VAL A CA 1
ATOM 1100 C C . VAL A 1 138 ? 4.371 8.352 8.983 1.00 95.81 138 VAL A C 1
ATOM 1102 O O . VAL A 1 138 ? 4.350 7.840 7.870 1.00 95.81 138 VAL A O 1
ATOM 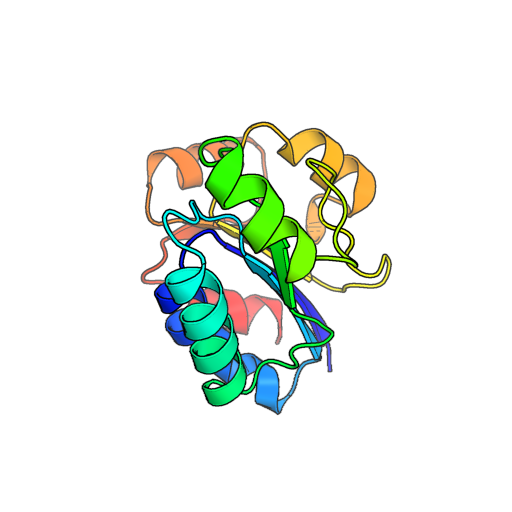1105 N N . GLU A 1 139 ? 5.511 8.713 9.564 1.00 93.50 139 GLU A N 1
ATOM 1106 C CA . GLU A 1 139 ? 6.823 8.402 8.991 1.00 93.50 139 GLU A CA 1
ATOM 1107 C C . GLU A 1 139 ? 7.157 6.901 9.059 1.00 93.50 139 GLU A C 1
ATOM 1109 O O . GLU A 1 139 ? 6.761 6.215 10.007 1.00 93.50 139 GLU A O 1
ATOM 1114 N N . CYS A 1 140 ? 7.950 6.399 8.103 1.00 90.88 140 CYS A N 1
ATOM 1115 C CA . CYS A 1 140 ? 8.321 4.976 8.006 1.00 90.88 140 CYS A CA 1
ATOM 1116 C C . CYS A 1 140 ? 8.891 4.384 9.305 1.00 90.88 140 CYS A C 1
ATOM 1118 O O . CYS A 1 140 ? 8.520 3.269 9.679 1.00 90.88 140 CYS A O 1
ATOM 1120 N N . ASN A 1 141 ? 9.719 5.136 10.037 1.00 89.50 141 ASN A N 1
ATOM 1121 C CA . ASN A 1 141 ? 10.348 4.678 11.287 1.00 89.50 141 ASN A CA 1
ATOM 1122 C C . ASN A 1 141 ? 9.336 4.386 12.407 1.00 89.50 141 ASN A C 1
ATOM 1124 O O . ASN A 1 141 ? 9.631 3.631 13.328 1.00 89.50 141 ASN A O 1
ATOM 1128 N N . ASN A 1 142 ? 8.133 4.951 12.310 1.00 92.12 142 ASN A N 1
ATOM 1129 C CA . ASN A 1 142 ? 7.055 4.789 13.283 1.00 92.12 142 ASN A CA 1
ATOM 1130 C C . ASN A 1 142 ? 5.898 3.932 12.729 1.00 92.12 142 ASN A C 1
ATOM 1132 O O . ASN A 1 142 ? 4.829 3.857 13.333 1.00 92.12 142 ASN A O 1
ATOM 1136 N N . SER A 1 143 ? 6.091 3.291 11.570 1.00 92.94 143 SER A N 1
ATOM 1137 C CA . SER A 1 143 ? 5.035 2.564 10.856 1.00 92.94 143 SER A CA 1
ATOM 1138 C C . SER A 1 143 ? 4.468 1.387 11.646 1.00 92.94 143 SER A C 1
ATOM 1140 O O . SER A 1 143 ? 3.254 1.219 11.680 1.00 92.94 143 SER A O 1
ATOM 1142 N N . LYS A 1 144 ? 5.306 0.593 12.322 1.00 93.88 144 LYS A N 1
ATOM 1143 C CA . LYS A 1 144 ? 4.850 -0.624 13.010 1.00 93.88 144 LYS A CA 1
ATOM 1144 C C . LYS A 1 144 ? 3.825 -0.338 14.112 1.00 93.88 144 LYS A C 1
ATOM 1146 O O . LYS A 1 144 ? 2.725 -0.877 14.063 1.00 93.88 144 LYS A O 1
ATOM 1151 N N . SER A 1 145 ? 4.157 0.535 15.063 1.00 94.88 145 SER A N 1
ATOM 1152 C CA . SER A 1 145 ? 3.254 0.890 16.171 1.00 94.88 145 SER A CA 1
ATOM 1153 C C . SER A 1 145 ? 1.984 1.588 15.679 1.00 94.88 145 SER A C 1
ATOM 1155 O O . SER A 1 145 ? 0.904 1.421 16.244 1.00 94.88 145 SER A O 1
ATOM 1157 N N . PHE A 1 146 ? 2.094 2.351 14.593 1.00 95.94 146 PHE A N 1
ATOM 1158 C CA . PHE A 1 146 ? 0.954 2.968 13.932 1.00 95.94 146 PHE A CA 1
ATOM 1159 C C . PHE A 1 146 ? 0.014 1.936 13.293 1.00 95.94 146 PHE A C 1
ATOM 1161 O O . PHE A 1 146 ? -1.195 2.025 13.493 1.00 95.94 146 PHE A O 1
ATOM 1168 N N . ILE A 1 147 ? 0.555 0.945 12.578 1.00 95.94 147 ILE A N 1
ATOM 1169 C CA . ILE A 1 147 ? -0.213 -0.165 11.993 1.00 95.94 147 ILE A CA 1
ATOM 1170 C C . ILE A 1 147 ? -0.905 -0.967 13.099 1.00 95.94 147 ILE A C 1
ATOM 1172 O O . ILE A 1 147 ? -2.098 -1.235 12.997 1.00 95.94 147 ILE A O 1
ATOM 1176 N N . GLU A 1 148 ? -0.187 -1.300 14.176 1.00 95.12 148 GLU A N 1
ATOM 1177 C CA . GLU A 1 148 ? -0.754 -1.997 15.337 1.00 95.12 148 GLU A CA 1
ATOM 1178 C C . GLU A 1 148 ? -1.949 -1.225 15.912 1.00 95.12 148 GLU A C 1
ATOM 1180 O O . GLU A 1 148 ? -3.009 -1.804 16.106 1.00 95.12 148 GLU A O 1
ATOM 1185 N N . LYS A 1 149 ? -1.838 0.098 16.083 1.00 95.56 149 LYS A N 1
ATOM 1186 C CA . LYS A 1 149 ? -2.938 0.935 16.591 1.00 95.56 149 LYS A CA 1
ATOM 1187 C C . LYS A 1 149 ? -4.183 0.951 15.692 1.00 95.56 149 LYS A C 1
ATOM 1189 O O . LYS A 1 149 ? -5.271 1.222 16.182 1.00 95.56 149 LYS A O 1
ATOM 1194 N N . ILE A 1 150 ? -4.027 0.750 14.386 1.00 94.88 150 ILE A N 1
ATOM 1195 C CA . ILE A 1 150 ? -5.149 0.748 13.435 1.00 94.88 150 ILE A CA 1
ATOM 1196 C C . ILE A 1 150 ? -5.857 -0.611 13.409 1.00 94.88 150 ILE A C 1
ATOM 1198 O O . ILE A 1 150 ? -7.049 -0.675 13.122 1.00 94.88 150 ILE A O 1
ATOM 1202 N N . LEU A 1 151 ? -5.119 -1.691 13.675 1.00 93.38 151 LEU A N 1
ATOM 1203 C CA . LEU A 1 151 ? -5.609 -3.066 13.570 1.00 93.38 151 LEU A CA 1
ATOM 1204 C C . LEU A 1 151 ? -6.076 -3.672 14.907 1.00 93.38 151 LEU A C 1
ATOM 1206 O O . LEU A 1 151 ? -6.661 -4.758 14.881 1.00 93.38 151 LEU A O 1
ATOM 1210 N N . LEU A 1 152 ? -5.793 -3.010 16.035 1.00 82.12 152 LEU A N 1
ATOM 1211 C CA . LEU A 1 152 ? -6.229 -3.356 17.398 1.00 82.12 152 LEU A CA 1
ATOM 1212 C C . LEU A 1 152 ? -7.496 -2.588 17.789 1.00 82.12 152 LEU A C 1
ATOM 1214 O O . LEU A 1 152 ? -8.371 -3.222 18.419 1.00 82.12 152 LEU A O 1
#

Foldseek 3Di:
DFEEEEEEQDLVLCLVQPLVVLVPYRYAYEHEYADQAVVVVVVSLVSCVVSNHDSVRYHYAYPDQHPPVRNVVVCVVRVPHDHPDDPDDPQPGQAYEYAAQPPCVVVVCVRNNQARYEYEYCDPVRQVVCVVVPHHYDYSVCSNVVVVVVVD

Secondary structure (DSSP, 8-state):
--EEEEEES-HHHHHHHHGGGGGTSEEEEEE-----SHHHHHHHHHHHHHTT--GGGEEE--SS---HHHHHHHHHH-TTS-TTPPP---TT-SEEEEES--TTHHHHHHHH-GGGEEEEES-HHHHHHHHHTT-EEEEGGGHHHHHHHHH-

pLDDT: mean 82.48, std 13.96, range [44.16, 96.69]

Sequence (152 aa):
MAKIGIIEDSVSDIVNRYSWLTRNHEVYVSYQGEIIEPSDLKSNLVTLREAGFNPDKVQMTLLELPSDNLFQQIRSMLQKQPRGGLVNFPEDLDVYFVDGLRGGYRKFVERYGKTKIHVISGSPNIITDAKRLGFSAVECNNSKSFIEKILL

Radius of gyration: 15.2 Å; chains: 1; bounding box: 29×35×44 Å